Protein AF-A0A955LTI9-F1 (afdb_monomer)

pLDDT: mean 72.84, std 13.46, range [32.88, 88.75]

Radius of gyration: 15.95 Å; Cα contacts (8 Å, |Δi|>4): 181; chains: 1; bounding box: 51×28×43 Å

Nearest PDB structures (foldseek):
  3e0y-assembly1_B  TM=4.398E-01  e=1.945E-03  Geobacter sulfurreducens
  4g3k-assembly1_B  TM=3.858E-01  e=1.076E-03  Aquifex aeolicus VF5
  8fw5-assembly1_C  TM=4.542E-01  e=5.680E-02  Homo sapiens
  5oe0-assembly1_B  TM=3.824E-01  e=2.230E+00  Klebsiella pneumoniae
  8pec-assembly2_D  TM=3.632E-01  e=3.182E+00  Klebsiella pneumoniae

Solvent-accessible surface area (backbone atoms only — not comparable to full-atom values): 9221 Å² total; per-residue (Å²): 138,80,83,90,69,89,71,77,80,72,62,61,66,59,53,50,50,50,49,74,66,33,67,65,51,54,48,50,48,66,64,46,27,70,79,51,69,62,40,48,68,40,45,37,35,40,37,52,54,97,91,42,77,45,83,45,69,47,69,78,34,53,79,75,49,95,54,88,90,59,90,71,79,74,86,46,71,65,57,58,50,53,51,60,73,49,48,86,47,87,58,69,48,78,47,76,43,80,93,74,50,38,40,30,43,35,37,57,73,52,63,62,99,45,39,27,33,27,46,34,37,37,27,71,74,94,56,91,64,46,67,60,54,52,51,54,48,48,56,55,47,51,56,50,50,51,53,50,52,54,63,74,73,108

Secondary structure (DSSP, 8-state):
-----------HHHHHHHHHH-HHHHHHHHHHHHHTTS-EEEEEEEEEETTEEEEEE-HHHHTT---TT-TT----HHHHHHHHHHTT-SS-EEEEEGGGTEEEEEEEEEE-SSEEEEEEEEES---TTHHHHHHHHHHHHHHHHHHHHHHHT-

Sequence (154 aa):
MSTNSEKNEFDINQIWEALLCHPDFRKQRALFSPLIGNALWWLATVRVEKGRRKLILNPATHGLWQDSRLPTWPCKKSILKEIARFRHTAHPFDITCPEHGFHTHCIPIVSNKTDFHALAITHIDDRSGLKSILHLLYSNLKILLKCVLQEAES

Foldseek 3Di:
DDDPDPPDPFPVVLLVVLLVPDPVNVVLCVVLCVVQPNWQKWKWKWFQDPNDTDIDTDVVSVVVDPDPPPPDDPCDVQQRVVCVVCQPPQAWDWDDDPVQQKIKIWHWQDHDPTMTITIIIIDNDDDDPSVVSVVVSSVSVVVVSVVSVVVSVD

Structure (mmCIF, N/CA/C/O backbone):
data_AF-A0A955LTI9-F1
#
_entry.id   AF-A0A955LTI9-F1
#
loop_
_atom_site.group_PDB
_atom_site.id
_atom_site.type_symbol
_atom_site.label_atom_id
_atom_site.label_alt_id
_atom_site.label_comp_id
_atom_site.label_asym_id
_atom_site.label_entity_id
_atom_site.label_seq_id
_atom_site.pdbx_PDB_ins_code
_atom_site.Cartn_x
_atom_site.Cartn_y
_atom_site.Cartn_z
_atom_site.occupancy
_atom_site.B_iso_or_equiv
_atom_site.auth_seq_id
_atom_site.auth_comp_id
_atom_site.auth_asym_id
_atom_site.auth_atom_id
_atom_site.pdbx_PDB_model_num
ATOM 1 N N . MET A 1 1 ? -30.369 7.390 27.899 1.00 35.91 1 MET A N 1
ATOM 2 C CA . MET A 1 1 ? -29.862 7.936 26.623 1.00 35.91 1 MET A CA 1
ATOM 3 C C . MET A 1 1 ? -28.400 7.543 26.512 1.00 35.91 1 MET A C 1
ATOM 5 O O . MET A 1 1 ? -27.541 8.251 27.017 1.00 35.91 1 MET A O 1
ATOM 9 N N . SER A 1 2 ? -28.141 6.353 25.973 1.00 32.88 2 SER A N 1
ATOM 10 C CA . SER A 1 2 ? -26.787 5.818 25.824 1.00 32.88 2 SER A CA 1
ATOM 11 C C . SER A 1 2 ? -26.163 6.390 24.555 1.00 32.88 2 SER A C 1
ATOM 13 O O . SER A 1 2 ? -26.797 6.441 23.504 1.00 32.88 2 SER A O 1
ATOM 15 N N . THR A 1 3 ? -24.951 6.909 24.690 1.00 38.25 3 THR A N 1
ATOM 16 C CA . THR A 1 3 ? -24.206 7.635 23.665 1.00 38.25 3 THR A CA 1
ATOM 17 C C . THR A 1 3 ? -23.764 6.706 22.535 1.00 38.25 3 THR A C 1
ATOM 19 O O . THR A 1 3 ? -22.836 5.921 22.705 1.00 38.25 3 THR A O 1
ATOM 22 N N . ASN A 1 4 ? -24.395 6.845 21.367 1.00 39.31 4 ASN A N 1
ATOM 23 C CA . ASN A 1 4 ? -23.926 6.310 20.086 1.00 39.31 4 ASN A CA 1
ATOM 24 C C . ASN A 1 4 ? -22.603 6.983 19.668 1.00 39.31 4 ASN A C 1
ATOM 26 O O . ASN A 1 4 ? -22.606 7.932 18.880 1.00 39.31 4 ASN A O 1
ATOM 30 N N . SER A 1 5 ? -21.462 6.528 20.189 1.00 37.09 5 SER A N 1
ATOM 31 C CA . SER A 1 5 ? -20.149 6.942 19.665 1.00 37.09 5 SER A CA 1
ATOM 32 C C . SER A 1 5 ? -19.096 5.835 19.581 1.00 37.09 5 SER A C 1
ATOM 34 O O . SER A 1 5 ? -17.910 6.141 19.451 1.00 37.09 5 SER A O 1
ATOM 36 N N . GLU A 1 6 ? -19.509 4.568 19.516 1.00 39.81 6 GLU A N 1
ATOM 37 C CA . GLU A 1 6 ? -18.688 3.503 18.924 1.00 39.81 6 GLU A CA 1
ATOM 38 C C . GLU A 1 6 ? -18.710 3.664 17.395 1.00 39.81 6 GLU A C 1
ATOM 40 O O . GLU A 1 6 ? -19.372 2.946 16.655 1.00 39.81 6 GLU A O 1
ATOM 45 N N . LYS A 1 7 ? -18.058 4.723 16.904 1.00 42.03 7 LYS A N 1
ATOM 46 C CA . LYS A 1 7 ? -17.844 4.933 15.471 1.00 42.03 7 LYS A CA 1
ATOM 47 C C . LYS A 1 7 ? -16.849 3.885 14.979 1.00 42.03 7 LYS A C 1
ATOM 49 O O . LYS A 1 7 ? -15.658 4.076 15.206 1.00 42.03 7 LYS A O 1
ATOM 54 N N . ASN A 1 8 ? -17.367 2.845 14.320 1.00 46.09 8 ASN A N 1
ATOM 55 C CA . ASN A 1 8 ? -16.708 1.946 13.364 1.00 46.09 8 ASN A CA 1
ATOM 56 C C . ASN A 1 8 ? -15.177 2.026 13.384 1.00 46.09 8 ASN A C 1
ATOM 58 O O . ASN A 1 8 ? -14.558 2.736 12.586 1.00 46.09 8 ASN A O 1
ATOM 62 N N . GLU A 1 9 ? -14.561 1.299 14.310 1.00 53.44 9 GLU A N 1
ATOM 63 C CA . GLU A 1 9 ? -13.146 0.981 14.201 1.00 53.44 9 GLU A CA 1
ATOM 64 C C . GLU A 1 9 ? -13.038 -0.093 13.114 1.00 53.44 9 GLU A C 1
ATOM 66 O O . GLU A 1 9 ? -13.275 -1.270 13.362 1.00 53.44 9 GLU A O 1
ATOM 71 N N . PHE A 1 10 ? -12.819 0.336 11.869 1.00 62.88 10 PHE A N 1
ATOM 72 C CA . PHE A 1 10 ? -12.626 -0.577 10.746 1.00 62.88 10 PHE A CA 1
ATOM 73 C C . PHE A 1 10 ? -11.528 -1.589 11.080 1.00 62.88 10 PHE A C 1
ATOM 75 O O . PHE A 1 10 ? -10.422 -1.182 11.456 1.00 62.88 10 PHE A O 1
ATOM 82 N N . ASP A 1 11 ? -11.792 -2.884 10.881 1.00 77.75 11 ASP A N 1
ATOM 83 C CA . ASP A 1 11 ? -10.724 -3.876 10.925 1.00 77.75 11 ASP A CA 1
ATOM 84 C C . ASP A 1 11 ? -9.834 -3.683 9.695 1.00 77.75 11 ASP A C 1
ATOM 86 O O . ASP A 1 11 ? -10.128 -4.111 8.575 1.00 77.75 11 ASP A O 1
ATOM 90 N N . ILE A 1 12 ? -8.722 -2.985 9.906 1.00 78.19 12 ILE A N 1
ATOM 91 C CA . ILE A 1 12 ? -7.767 -2.699 8.845 1.00 78.19 12 ILE A CA 1
ATOM 92 C C . ILE A 1 12 ? -7.212 -3.979 8.215 1.00 78.19 12 ILE A C 1
ATOM 94 O O . ILE A 1 12 ? -6.880 -3.967 7.031 1.00 78.19 12 ILE A O 1
ATOM 98 N N . ASN A 1 13 ? -7.136 -5.086 8.962 1.00 78.88 13 ASN A N 1
ATOM 99 C CA . ASN A 1 13 ? -6.654 -6.346 8.410 1.00 78.88 13 ASN A CA 1
ATOM 100 C C . ASN A 1 13 ? -7.641 -6.893 7.379 1.00 78.88 13 ASN A C 1
ATOM 102 O O . ASN A 1 13 ? -7.209 -7.313 6.310 1.00 78.88 13 ASN A O 1
ATOM 106 N N . GLN A 1 14 ? -8.947 -6.782 7.634 1.00 82.75 14 GLN A N 1
ATOM 107 C CA . GLN A 1 14 ? -9.982 -7.155 6.671 1.00 82.75 14 GLN A CA 1
ATOM 108 C C . GLN A 1 14 ? -9.909 -6.290 5.404 1.00 82.75 14 GLN A C 1
ATOM 110 O O . GLN A 1 14 ? -9.943 -6.818 4.294 1.00 82.75 14 GLN A O 1
ATOM 115 N N . ILE A 1 15 ? -9.727 -4.971 5.546 1.00 83.12 15 ILE A N 1
ATOM 116 C CA . ILE A 1 15 ? -9.546 -4.062 4.397 1.00 83.12 15 ILE A CA 1
ATOM 117 C C . ILE A 1 15 ? -8.299 -4.444 3.594 1.00 83.12 15 ILE A C 1
ATOM 119 O O . ILE A 1 15 ? -8.315 -4.454 2.362 1.00 83.12 15 ILE A O 1
ATOM 123 N N . TRP A 1 16 ? -7.199 -4.744 4.284 1.00 81.94 16 TRP A N 1
ATOM 124 C CA . TRP A 1 16 ? -5.954 -5.164 3.656 1.00 81.94 16 TRP A CA 1
ATOM 125 C C . TRP A 1 16 ? -6.129 -6.470 2.890 1.00 81.94 16 TRP A C 1
ATOM 127 O O . TRP A 1 16 ? -5.750 -6.538 1.724 1.00 81.94 16 TRP A O 1
ATOM 137 N N . GLU A 1 17 ? -6.728 -7.484 3.504 1.00 82.19 17 GLU A N 1
ATOM 138 C CA . GLU A 1 17 ? -6.998 -8.766 2.856 1.00 82.19 17 GLU A CA 1
ATOM 139 C C . GLU A 1 17 ? -7.917 -8.608 1.644 1.00 82.19 17 GLU A C 1
ATOM 141 O O . GLU A 1 17 ? -7.587 -9.103 0.563 1.00 82.19 17 GLU A O 1
ATOM 146 N N . ALA A 1 18 ? -9.006 -7.850 1.778 1.00 85.31 18 ALA A N 1
ATOM 147 C CA . ALA A 1 18 ? -9.925 -7.564 0.683 1.00 85.31 18 ALA A CA 1
ATOM 148 C C . ALA A 1 18 ? -9.208 -6.873 -0.487 1.00 85.31 18 ALA A C 1
ATOM 150 O O . ALA A 1 18 ? -9.309 -7.321 -1.631 1.00 85.31 18 ALA A O 1
ATOM 151 N N . LEU A 1 19 ? -8.394 -5.848 -0.211 1.00 85.12 19 LEU A N 1
ATOM 152 C CA . LEU A 1 19 ? -7.612 -5.154 -1.233 1.00 85.12 19 LEU A CA 1
ATOM 153 C C . LEU A 1 19 ? -6.614 -6.088 -1.936 1.00 85.12 19 LEU A C 1
ATOM 155 O O . LEU A 1 19 ? -6.513 -6.071 -3.162 1.00 85.12 19 LEU A O 1
ATOM 159 N N . LEU A 1 20 ? -5.888 -6.920 -1.183 1.00 81.50 20 LEU A N 1
ATOM 160 C CA . LEU A 1 20 ? -4.901 -7.859 -1.734 1.00 81.50 20 LEU A CA 1
ATOM 161 C C . LEU A 1 20 ? -5.542 -8.980 -2.570 1.00 81.50 20 LEU A C 1
ATOM 163 O O . LEU A 1 20 ? -4.939 -9.488 -3.529 1.00 81.50 20 LEU A O 1
ATOM 167 N N . CYS A 1 21 ? -6.767 -9.366 -2.225 1.00 83.56 21 CYS A N 1
ATOM 168 C CA . CYS A 1 21 ? -7.546 -10.359 -2.952 1.00 83.56 21 CYS A CA 1
ATOM 169 C C . CYS A 1 21 ? -8.313 -9.776 -4.145 1.00 83.56 21 CYS A C 1
ATOM 171 O O . CYS A 1 21 ? -8.646 -10.534 -5.058 1.00 83.56 21 CYS A O 1
ATOM 173 N N . HIS A 1 22 ? -8.520 -8.457 -4.199 1.00 86.44 22 HIS A N 1
ATOM 174 C CA . HIS A 1 22 ? -9.315 -7.832 -5.248 1.00 86.44 22 HIS A CA 1
ATOM 175 C C . HIS A 1 22 ? -8.683 -8.019 -6.649 1.00 86.44 22 HIS A C 1
ATOM 177 O O . HIS A 1 22 ? -7.528 -7.629 -6.875 1.00 86.44 22 HIS A O 1
ATOM 183 N N . PRO A 1 23 ? -9.419 -8.560 -7.643 1.00 86.38 23 PRO A N 1
ATOM 184 C CA . PRO A 1 23 ? -8.890 -8.828 -8.983 1.00 86.38 23 PRO A CA 1
ATOM 185 C C . PRO A 1 23 ? -8.301 -7.591 -9.664 1.00 86.38 23 PRO A C 1
ATOM 187 O O . PRO A 1 23 ? -7.224 -7.656 -10.257 1.00 86.38 23 PRO A O 1
ATOM 190 N N . ASP A 1 24 ? -8.973 -6.446 -9.550 1.00 88.75 24 ASP A N 1
ATOM 191 C CA . ASP A 1 24 ? -8.499 -5.213 -10.182 1.00 88.75 24 ASP A CA 1
ATOM 192 C C . ASP A 1 24 ? -7.262 -4.624 -9.501 1.00 88.75 24 ASP A C 1
ATOM 194 O O . ASP A 1 24 ? -6.440 -4.028 -10.193 1.00 88.75 24 ASP A O 1
ATOM 198 N N . PHE A 1 25 ? -7.045 -4.871 -8.202 1.00 87.19 25 PHE A N 1
ATOM 199 C CA . PHE A 1 25 ? -5.776 -4.524 -7.557 1.00 87.19 25 PHE A CA 1
ATOM 200 C C . PHE A 1 25 ? -4.621 -5.285 -8.215 1.00 87.19 25 PHE A C 1
ATOM 202 O O . PHE A 1 25 ? -3.599 -4.708 -8.589 1.00 87.19 25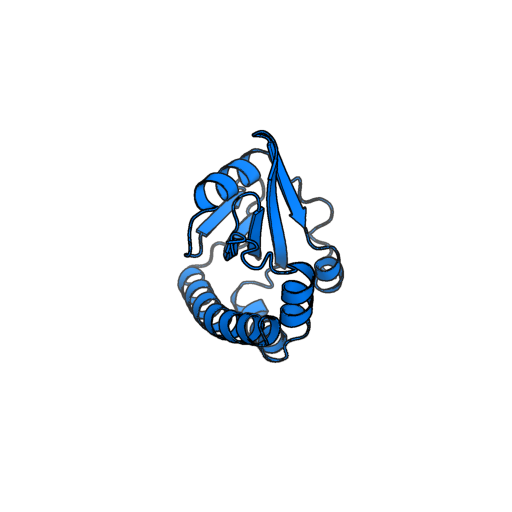 PHE A O 1
ATOM 209 N N . ARG A 1 26 ? -4.813 -6.594 -8.431 1.00 84.69 26 AR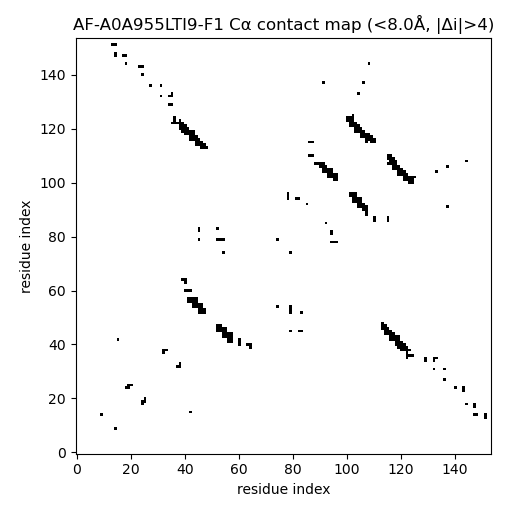G A N 1
ATOM 210 C CA . ARG A 1 26 ? -3.817 -7.463 -9.074 1.00 84.69 26 ARG A CA 1
ATOM 211 C C . ARG A 1 26 ? -3.549 -7.045 -10.520 1.00 84.69 26 ARG A C 1
ATOM 213 O O . ARG A 1 26 ? -2.385 -6.995 -10.918 1.00 84.69 26 ARG A O 1
ATOM 220 N N . LYS A 1 27 ? -4.595 -6.700 -11.284 1.00 86.62 27 LYS A N 1
ATOM 221 C CA . LYS A 1 27 ? -4.461 -6.175 -12.656 1.00 86.62 27 LYS A CA 1
ATOM 222 C C . LYS A 1 27 ? -3.721 -4.841 -12.680 1.00 86.62 27 LYS A C 1
ATOM 224 O O . LYS A 1 27 ? -2.782 -4.697 -13.455 1.00 86.62 27 LYS A O 1
ATOM 229 N N . GLN A 1 28 ? -4.097 -3.888 -11.822 1.00 87.56 28 GLN A N 1
ATOM 230 C CA . GLN A 1 28 ? -3.409 -2.598 -11.723 1.00 87.56 28 GLN A CA 1
ATOM 231 C C . GLN A 1 28 ? -1.930 -2.802 -11.395 1.00 87.56 28 GLN A C 1
ATOM 233 O O . GLN A 1 28 ? -1.075 -2.248 -12.077 1.00 87.56 28 GLN A O 1
ATOM 238 N N . ARG A 1 29 ? -1.598 -3.672 -10.437 1.00 84.19 29 ARG A N 1
ATOM 239 C CA . ARG A 1 29 ? -0.200 -3.994 -10.136 1.00 84.19 29 ARG A CA 1
ATOM 240 C C . ARG A 1 29 ? 0.543 -4.524 -11.365 1.00 84.19 29 ARG A C 1
ATOM 242 O O . ARG A 1 29 ? 1.622 -4.030 -11.667 1.00 84.19 29 ARG A O 1
ATOM 249 N N . ALA A 1 30 ? -0.027 -5.490 -12.085 1.00 83.69 30 ALA A N 1
ATOM 250 C CA . ALA A 1 30 ? 0.600 -6.057 -13.281 1.00 83.69 30 ALA A CA 1
ATOM 251 C C . ALA A 1 30 ? 0.816 -5.012 -14.392 1.00 83.69 30 ALA A C 1
ATOM 253 O O . ALA A 1 30 ? 1.869 -4.999 -15.023 1.00 83.69 30 ALA A O 1
ATOM 254 N N . LEU A 1 31 ? -0.154 -4.114 -14.595 1.00 87.31 31 LEU A N 1
ATOM 255 C CA . LEU A 1 31 ? -0.093 -3.060 -15.610 1.00 87.31 31 LEU A CA 1
ATOM 256 C C . LEU A 1 31 ? 0.905 -1.953 -15.250 1.00 87.31 31 LEU A C 1
ATOM 258 O O . LEU A 1 31 ? 1.675 -1.513 -16.100 1.00 87.31 31 LEU A O 1
ATOM 262 N N . PHE A 1 32 ? 0.899 -1.499 -13.995 1.00 86.12 32 PHE A N 1
ATOM 263 C CA . PHE A 1 32 ? 1.708 -0.362 -13.563 1.00 86.12 32 PHE A CA 1
ATOM 264 C C . PHE A 1 32 ? 3.134 -0.753 -13.182 1.00 86.12 32 PHE A C 1
ATOM 266 O O . PHE A 1 32 ? 4.026 0.058 -13.404 1.00 86.12 32 PHE A O 1
ATOM 273 N N . SER A 1 33 ? 3.378 -1.968 -12.671 1.00 81.62 33 SER A N 1
ATOM 274 C CA . SER A 1 33 ? 4.711 -2.432 -12.245 1.00 81.62 33 SER A CA 1
ATOM 275 C C . SER A 1 33 ? 5.829 -2.132 -13.255 1.00 81.62 33 SER A C 1
ATOM 277 O O . SER A 1 33 ? 6.794 -1.475 -12.860 1.00 81.62 33 SER A O 1
ATOM 279 N N . PRO A 1 34 ? 5.736 -2.508 -14.548 1.00 81.50 34 PRO A N 1
ATOM 280 C CA . PRO A 1 34 ? 6.800 -2.203 -15.507 1.00 81.50 34 PRO A CA 1
ATOM 281 C C . PRO A 1 34 ? 6.945 -0.697 -15.782 1.00 81.50 34 PRO A C 1
ATOM 283 O O . PRO A 1 34 ? 8.063 -0.212 -15.959 1.00 81.50 34 PRO A O 1
ATOM 286 N N . LEU A 1 35 ? 5.840 0.057 -15.766 1.00 83.25 35 LEU A N 1
ATOM 287 C CA . LEU A 1 35 ? 5.829 1.504 -16.020 1.00 83.25 35 LEU A CA 1
ATOM 288 C C . LEU A 1 35 ? 6.550 2.299 -14.923 1.00 83.25 35 LEU A C 1
ATOM 290 O O . LEU A 1 35 ? 7.110 3.358 -15.193 1.00 83.25 35 LEU A O 1
ATOM 294 N N . ILE A 1 36 ? 6.561 1.769 -13.700 1.00 80.44 36 ILE A N 1
ATOM 295 C CA . ILE A 1 36 ? 7.202 2.373 -12.523 1.00 80.44 36 ILE A CA 1
ATOM 296 C C . ILE A 1 36 ? 8.525 1.681 -12.144 1.00 80.44 36 ILE A C 1
ATOM 298 O O . ILE A 1 36 ? 9.006 1.825 -11.023 1.00 80.44 36 ILE A O 1
ATOM 302 N N . GLY A 1 37 ? 9.120 0.921 -13.072 1.00 77.75 37 GLY A N 1
ATOM 303 C CA . GLY A 1 37 ? 10.448 0.323 -12.893 1.00 77.75 37 GLY A CA 1
ATOM 304 C C . GLY A 1 37 ? 10.481 -0.903 -11.976 1.00 77.75 37 GLY A C 1
ATOM 305 O O . GLY A 1 37 ? 11.466 -1.113 -11.272 1.00 77.75 37 GLY A O 1
ATOM 306 N N . ASN A 1 38 ? 9.417 -1.709 -11.982 1.00 75.38 38 ASN A N 1
ATOM 307 C CA . ASN A 1 38 ? 9.207 -2.834 -11.067 1.00 75.38 38 ASN A CA 1
ATOM 308 C C . ASN A 1 38 ? 9.315 -2.393 -9.605 1.00 75.38 38 ASN A C 1
ATOM 310 O O . ASN A 1 38 ? 10.134 -2.904 -8.836 1.00 75.38 38 ASN A O 1
ATOM 314 N N . ALA A 1 39 ? 8.504 -1.389 -9.265 1.00 76.81 39 ALA A N 1
ATOM 315 C CA . ALA A 1 39 ? 8.404 -0.877 -7.910 1.00 76.81 39 ALA A CA 1
ATOM 316 C C . ALA A 1 39 ? 7.869 -1.936 -6.942 1.00 76.81 39 ALA A C 1
ATOM 318 O O . ALA A 1 39 ? 7.149 -2.863 -7.314 1.00 76.81 39 ALA A O 1
ATOM 319 N N . LEU A 1 40 ? 8.179 -1.733 -5.672 1.00 77.75 40 LEU A N 1
ATOM 320 C CA . LEU A 1 40 ? 7.791 -2.571 -4.552 1.00 77.75 40 LEU A CA 1
ATOM 321 C C . LEU A 1 40 ? 6.512 -2.016 -3.929 1.00 77.75 40 LEU A C 1
ATOM 323 O O . LEU A 1 40 ? 6.449 -0.836 -3.593 1.00 77.75 40 LEU A O 1
ATOM 327 N N . TRP A 1 41 ? 5.497 -2.862 -3.768 1.00 81.50 41 TRP A N 1
ATOM 328 C CA . TRP A 1 41 ? 4.168 -2.463 -3.294 1.00 81.50 41 TRP A CA 1
ATOM 329 C C . TRP A 1 41 ? 3.927 -3.016 -1.901 1.00 81.50 41 TRP A C 1
ATOM 331 O O . TRP A 1 41 ? 3.937 -4.231 -1.712 1.00 81.50 41 TRP A O 1
ATOM 341 N N . TRP A 1 42 ? 3.681 -2.147 -0.928 1.00 79.62 42 TRP A N 1
ATOM 342 C CA . TRP A 1 42 ? 3.642 -2.533 0.476 1.00 79.62 42 TRP A CA 1
ATOM 343 C C . TRP A 1 42 ? 2.547 -1.807 1.240 1.00 79.62 42 TRP A C 1
ATOM 345 O O . TRP A 1 42 ? 2.303 -0.623 1.034 1.00 79.62 42 TRP A O 1
ATOM 355 N N . LEU A 1 43 ? 1.862 -2.536 2.120 1.00 81.81 43 LEU A N 1
ATOM 356 C CA . LEU A 1 43 ? 0.842 -1.974 2.998 1.00 81.81 43 LEU A CA 1
ATOM 357 C C . LEU A 1 43 ? 1.516 -1.596 4.311 1.00 81.81 43 LEU A C 1
ATOM 359 O O . LEU A 1 43 ? 2.152 -2.424 4.971 1.00 81.81 43 LEU A O 1
ATOM 363 N N . ALA A 1 44 ? 1.393 -0.324 4.654 1.00 80.25 44 ALA A N 1
ATOM 364 C CA . ALA A 1 44 ? 2.076 0.301 5.766 1.00 80.25 44 ALA A CA 1
ATOM 365 C C . ALA A 1 44 ? 1.060 0.897 6.738 1.00 80.25 44 ALA A C 1
ATOM 367 O O . ALA A 1 44 ? 0.160 1.634 6.340 1.00 80.25 44 ALA A O 1
ATOM 368 N N . THR A 1 45 ? 1.261 0.633 8.025 1.00 81.56 45 THR A N 1
ATOM 369 C CA . THR A 1 45 ? 0.607 1.340 9.125 1.00 81.56 45 THR A CA 1
ATOM 370 C C . THR A 1 45 ? 1.646 2.154 9.867 1.00 81.56 45 THR A C 1
ATOM 372 O O . THR A 1 45 ? 2.624 1.610 10.377 1.00 81.56 45 THR A O 1
ATOM 375 N N . VAL A 1 46 ? 1.428 3.455 9.992 1.00 78.38 46 VAL A N 1
ATOM 376 C CA . VAL A 1 46 ? 2.153 4.284 10.948 1.00 78.38 46 VAL A CA 1
ATOM 377 C C . VAL A 1 46 ? 1.272 4.528 12.153 1.00 78.38 46 VAL A C 1
ATOM 379 O O . VAL A 1 46 ? 0.283 5.250 12.080 1.00 78.38 46 VAL A O 1
ATOM 382 N N . ARG A 1 47 ? 1.681 3.937 13.272 1.00 80.31 47 ARG A N 1
ATOM 383 C CA . ARG A 1 47 ? 1.017 4.069 14.562 1.00 80.31 47 ARG A CA 1
ATOM 384 C C . ARG A 1 47 ? 1.684 5.137 15.413 1.00 80.31 47 ARG A C 1
ATOM 386 O O . ARG A 1 47 ? 2.915 5.188 15.511 1.00 80.31 47 ARG A O 1
ATOM 393 N N . VAL A 1 48 ? 0.869 5.971 16.052 1.00 76.56 48 VAL A N 1
ATOM 394 C CA . VAL A 1 48 ? 1.283 7.001 17.003 1.00 76.56 48 VAL A CA 1
ATOM 395 C C . VAL A 1 48 ? 0.764 6.654 18.395 1.00 76.56 48 VAL A C 1
ATOM 397 O O . VAL A 1 48 ? -0.408 6.831 18.704 1.00 76.56 48 VAL A O 1
ATOM 400 N N . GLU A 1 49 ? 1.672 6.218 19.263 1.00 77.06 49 GLU A N 1
ATOM 401 C CA . GLU A 1 49 ? 1.387 5.830 20.645 1.00 77.06 49 GLU A CA 1
ATOM 402 C C . GLU A 1 49 ? 2.239 6.664 21.602 1.00 77.06 49 GLU A C 1
ATOM 404 O O . GLU A 1 49 ? 3.469 6.654 21.520 1.00 77.06 49 GLU A O 1
ATOM 409 N N . LYS A 1 50 ? 1.605 7.390 22.535 1.00 76.56 50 LYS A N 1
ATOM 410 C CA . LYS A 1 50 ? 2.298 8.167 23.589 1.00 76.56 50 LYS A CA 1
ATOM 411 C C . LYS A 1 50 ? 3.416 9.078 23.036 1.00 76.56 50 LYS A C 1
ATOM 413 O O . LYS A 1 50 ? 4.507 9.163 23.592 1.00 76.56 50 LYS A O 1
ATOM 418 N N . GLY A 1 51 ? 3.170 9.707 21.882 1.00 69.75 51 GLY A N 1
ATOM 419 C CA . GLY A 1 51 ? 4.133 10.574 21.184 1.00 69.75 51 GLY A CA 1
ATOM 420 C C . GLY A 1 51 ? 5.251 9.843 20.422 1.00 69.75 51 GLY A C 1
ATOM 421 O O . GLY A 1 51 ? 6.009 10.481 19.687 1.00 69.75 51 GLY A O 1
ATOM 422 N N . ARG A 1 52 ? 5.347 8.513 20.542 1.00 71.62 52 ARG A N 1
ATOM 423 C CA . ARG A 1 52 ? 6.243 7.659 19.754 1.00 71.62 52 ARG A CA 1
ATOM 424 C C . ARG A 1 52 ? 5.546 7.198 18.479 1.00 71.62 52 ARG A C 1
ATOM 426 O O . ARG A 1 52 ? 4.325 7.121 18.413 1.00 71.62 52 ARG A O 1
ATOM 433 N N . ARG A 1 53 ? 6.346 6.928 17.449 1.00 73.00 53 ARG A N 1
ATOM 434 C CA . ARG A 1 53 ? 5.878 6.560 16.109 1.00 73.00 53 ARG A CA 1
ATOM 435 C C . ARG A 1 53 ? 6.508 5.242 15.703 1.00 73.00 53 ARG A C 1
ATOM 437 O O . ARG A 1 53 ? 7.717 5.085 15.880 1.00 73.00 53 ARG A O 1
ATOM 444 N N . LYS A 1 54 ? 5.711 4.337 15.147 1.00 74.19 54 LYS A N 1
ATOM 445 C CA . LYS A 1 54 ? 6.169 3.032 14.668 1.00 74.19 54 LYS A CA 1
ATOM 446 C C . LYS A 1 54 ? 5.585 2.760 13.287 1.00 74.19 54 LYS A C 1
ATOM 448 O O . LYS A 1 54 ? 4.376 2.868 13.116 1.00 74.19 54 LYS A O 1
ATOM 453 N N . LEU A 1 55 ? 6.443 2.410 12.329 1.00 74.31 55 LEU A N 1
ATOM 454 C CA . LEU A 1 55 ? 6.010 1.803 11.073 1.00 74.31 55 LEU A CA 1
ATOM 455 C C . LEU A 1 55 ? 5.813 0.311 11.315 1.00 74.31 55 LEU A C 1
ATOM 457 O O . LEU A 1 55 ? 6.686 -0.364 11.862 1.00 74.31 55 LEU A O 1
ATOM 461 N N . ILE A 1 56 ? 4.653 -0.172 10.916 1.00 76.25 56 ILE A N 1
ATOM 462 C CA . ILE A 1 56 ? 4.253 -1.565 10.938 1.00 76.25 56 ILE A CA 1
ATOM 463 C C . ILE A 1 56 ? 3.970 -1.920 9.484 1.00 76.25 56 ILE A C 1
ATOM 465 O O . ILE A 1 56 ? 3.127 -1.300 8.841 1.00 76.25 56 ILE A O 1
ATOM 469 N N . LEU A 1 57 ? 4.716 -2.882 8.960 1.00 73.81 57 LEU A N 1
ATOM 470 C CA . LEU A 1 57 ? 4.518 -3.399 7.612 1.00 73.81 57 LEU A CA 1
ATOM 471 C C . LEU A 1 57 ? 3.619 -4.623 7.697 1.00 73.81 57 LEU A C 1
ATOM 473 O O . LEU A 1 57 ? 3.812 -5.451 8.589 1.00 73.81 57 LEU A O 1
ATOM 477 N N . ASN A 1 58 ? 2.651 -4.743 6.790 1.00 70.81 58 ASN A N 1
ATOM 478 C CA . ASN A 1 58 ? 1.812 -5.932 6.746 1.00 70.81 58 ASN A CA 1
ATOM 479 C C . ASN A 1 58 ? 2.644 -7.141 6.268 1.00 70.81 58 ASN A C 1
ATOM 481 O O . ASN A 1 58 ? 3.080 -7.144 5.114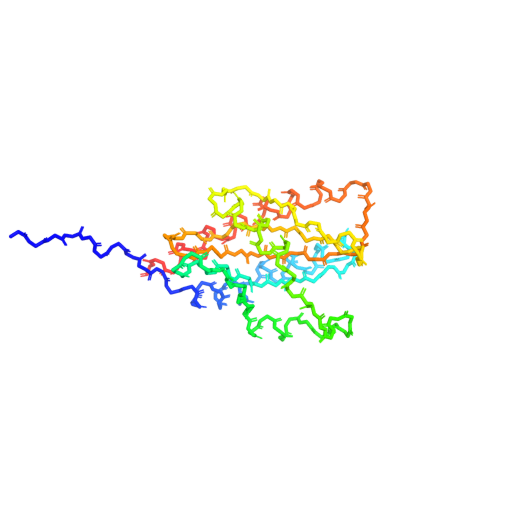 1.00 70.81 58 ASN A O 1
ATOM 485 N N . PRO A 1 59 ? 2.836 -8.198 7.074 1.00 65.69 59 PRO A N 1
ATOM 486 C CA . PRO A 1 59 ? 3.579 -9.380 6.642 1.00 65.69 59 PRO A CA 1
ATOM 487 C C . PRO A 1 59 ? 2.918 -10.115 5.466 1.00 65.69 59 PRO A C 1
ATOM 489 O O . PRO A 1 59 ? 3.632 -10.716 4.672 1.00 65.69 59 PRO A O 1
ATOM 492 N N . ALA A 1 60 ? 1.597 -10.015 5.267 1.00 65.44 60 ALA A N 1
ATOM 493 C CA . ALA A 1 60 ? 0.924 -10.571 4.086 1.00 65.44 60 ALA A CA 1
ATOM 494 C C . ALA A 1 60 ? 1.424 -9.934 2.781 1.00 65.44 60 ALA A C 1
ATOM 496 O O . ALA A 1 60 ? 1.403 -10.559 1.720 1.00 65.44 60 ALA A O 1
ATOM 497 N N . THR A 1 61 ? 1.951 -8.708 2.860 1.00 64.19 61 THR A N 1
ATOM 498 C CA . THR A 1 61 ? 2.591 -8.082 1.706 1.00 64.19 61 THR A CA 1
ATOM 499 C C . THR A 1 61 ? 3.963 -8.669 1.405 1.00 64.19 61 THR A C 1
ATOM 501 O O . THR A 1 61 ? 4.338 -8.674 0.247 1.00 64.19 61 THR A O 1
ATOM 504 N N . HIS A 1 62 ? 4.641 -9.327 2.352 1.00 56.69 62 HIS A N 1
ATOM 505 C CA . HIS A 1 62 ? 5.898 -10.042 2.090 1.00 56.69 62 HIS A CA 1
ATOM 506 C C . HIS A 1 62 ? 5.747 -11.119 0.996 1.00 56.69 62 HIS A C 1
ATOM 508 O O . HIS A 1 62 ? 6.630 -11.287 0.160 1.00 56.69 62 HIS A O 1
ATOM 514 N N . GLY A 1 63 ? 4.595 -11.801 0.933 1.00 51.09 63 GLY A N 1
ATOM 515 C CA . GLY A 1 63 ? 4.277 -12.758 -0.139 1.00 51.09 63 GLY A CA 1
ATOM 516 C C . GLY A 1 63 ? 4.083 -12.115 -1.521 1.00 51.09 63 GLY A C 1
ATOM 517 O O . GLY A 1 63 ? 4.173 -12.793 -2.541 1.00 51.09 63 GLY A O 1
ATOM 518 N N . LEU A 1 64 ? 3.864 -10.798 -1.576 1.00 54.53 64 LEU A N 1
ATOM 519 C CA . LEU A 1 64 ? 3.835 -10.013 -2.812 1.00 54.53 64 LEU A CA 1
ATOM 520 C C . LEU A 1 64 ? 5.250 -9.627 -3.282 1.00 54.53 64 LEU A C 1
ATOM 522 O O . LEU A 1 64 ? 5.368 -9.086 -4.380 1.00 54.53 64 LEU A O 1
ATOM 526 N N . TRP A 1 65 ? 6.285 -9.859 -2.459 1.00 58.03 65 TRP A N 1
ATOM 527 C CA . TRP A 1 65 ? 7.645 -9.321 -2.582 1.00 58.03 65 TRP A CA 1
ATOM 528 C C . TRP A 1 65 ? 8.723 -10.405 -2.723 1.00 58.03 65 TRP A C 1
ATOM 530 O O . TRP A 1 65 ? 9.737 -10.338 -2.032 1.00 58.03 65 TRP A O 1
ATOM 540 N N . GLN A 1 66 ? 8.599 -11.404 -3.595 1.00 49.16 66 GLN A N 1
ATOM 541 C CA . GLN A 1 66 ? 9.793 -12.206 -3.926 1.00 49.16 66 GLN A CA 1
ATOM 542 C C . GLN A 1 66 ? 10.812 -11.369 -4.742 1.00 49.16 66 GLN A C 1
ATOM 544 O O . GLN A 1 66 ? 11.136 -11.696 -5.876 1.00 49.16 66 GLN A O 1
ATOM 549 N N . ASP A 1 67 ? 11.292 -10.256 -4.179 1.00 48.72 67 ASP A N 1
ATOM 550 C CA . ASP A 1 67 ? 12.289 -9.345 -4.720 1.00 48.72 67 ASP A CA 1
ATOM 551 C C . ASP A 1 67 ? 13.444 -9.239 -3.717 1.00 48.72 67 ASP A C 1
ATOM 553 O O . ASP A 1 67 ? 13.329 -8.675 -2.626 1.00 48.72 67 ASP A O 1
ATOM 557 N N . SER A 1 68 ? 14.579 -9.821 -4.095 1.00 46.91 68 SER A N 1
ATOM 558 C CA . SER A 1 68 ? 15.778 -9.967 -3.270 1.00 46.91 68 SER A CA 1
ATOM 559 C C . SER A 1 68 ? 16.507 -8.652 -2.963 1.00 46.91 68 SER A C 1
ATOM 561 O O . SER A 1 68 ? 17.496 -8.668 -2.232 1.00 4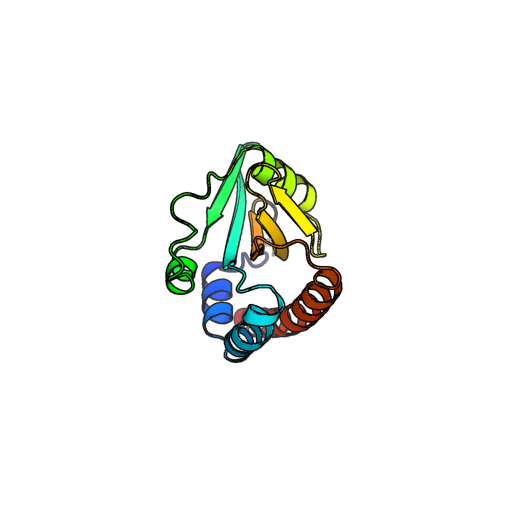6.91 68 SER A O 1
ATOM 563 N N . ARG A 1 69 ? 16.047 -7.509 -3.492 1.00 50.78 69 ARG A N 1
ATOM 564 C CA . ARG A 1 69 ? 16.654 -6.180 -3.271 1.00 50.78 69 ARG A CA 1
ATOM 565 C C . ARG A 1 69 ? 16.250 -5.528 -1.941 1.00 50.78 69 ARG A C 1
ATOM 567 O O . ARG A 1 69 ? 16.788 -4.483 -1.587 1.00 50.78 69 ARG A O 1
ATOM 574 N N . LEU A 1 70 ? 15.343 -6.149 -1.186 1.00 49.88 70 LEU A N 1
ATOM 575 C CA . LEU A 1 70 ? 14.759 -5.632 0.055 1.00 49.88 70 LEU A CA 1
ATOM 576 C C . LEU A 1 70 ? 15.295 -6.187 1.404 1.00 49.88 70 LEU A C 1
ATOM 578 O O . LEU A 1 70 ? 14.543 -6.102 2.377 1.00 49.88 70 LEU A O 1
ATOM 582 N N . PRO A 1 71 ? 16.521 -6.741 1.574 1.00 41.66 71 PRO A N 1
ATOM 583 C CA . PRO A 1 71 ? 16.811 -7.547 2.768 1.00 41.66 71 PRO A CA 1
ATOM 584 C C . PRO A 1 71 ? 16.652 -6.811 4.104 1.00 41.66 71 PRO A C 1
ATOM 586 O O . PRO A 1 71 ? 16.387 -7.442 5.121 1.00 41.66 71 PRO A O 1
ATOM 589 N N . THR A 1 72 ? 16.795 -5.489 4.138 1.00 50.78 72 THR A N 1
ATOM 590 C CA . THR A 1 72 ? 16.754 -4.727 5.385 1.00 50.78 72 THR A CA 1
ATOM 591 C C . THR A 1 72 ? 16.406 -3.279 5.089 1.00 50.78 72 THR A C 1
ATOM 593 O O . THR A 1 72 ? 17.289 -2.433 5.075 1.00 50.78 72 THR A O 1
ATOM 596 N N . TRP A 1 73 ? 15.132 -2.941 4.859 1.00 50.34 73 TRP A N 1
ATOM 597 C CA . TRP A 1 73 ? 14.752 -1.526 4.903 1.00 50.34 73 TRP A CA 1
ATOM 598 C C . TRP A 1 73 ? 14.944 -1.035 6.343 1.00 50.34 73 TRP A C 1
ATOM 600 O O . TRP A 1 73 ? 14.136 -1.378 7.213 1.00 50.34 73 TRP A O 1
ATOM 610 N N . PRO A 1 74 ? 15.977 -0.233 6.663 1.00 49.97 74 PRO A N 1
ATOM 611 C CA . PRO A 1 74 ? 16.050 0.344 7.985 1.00 49.97 74 PRO A CA 1
ATOM 612 C C . PRO A 1 74 ? 14.992 1.438 7.979 1.00 49.97 74 PRO A C 1
ATOM 614 O O . PRO A 1 74 ? 15.135 2.440 7.278 1.00 49.97 74 PRO A O 1
ATOM 617 N N . CYS A 1 75 ? 13.875 1.239 8.677 1.00 56.62 75 CYS A N 1
ATOM 618 C CA . CYS A 1 75 ? 12.880 2.292 8.828 1.00 56.62 75 CYS A CA 1
ATOM 619 C C . CYS A 1 75 ? 13.511 3.435 9.642 1.00 56.62 75 CYS A C 1
ATOM 621 O O . CYS A 1 75 ? 13.430 3.484 10.872 1.00 56.62 75 CYS A O 1
ATOM 623 N N . LYS A 1 76 ? 14.255 4.313 8.956 1.00 60.72 76 LYS A N 1
ATOM 624 C CA . LYS A 1 76 ? 15.014 5.400 9.566 1.00 60.72 76 LYS A CA 1
ATOM 625 C C . LYS A 1 76 ? 14.029 6.358 10.227 1.00 60.72 76 LYS A C 1
ATOM 627 O O . LYS A 1 76 ? 12.939 6.624 9.720 1.00 60.72 76 LYS A O 1
ATOM 632 N N . LYS A 1 77 ? 14.431 6.940 11.359 1.00 63.59 77 LYS A N 1
ATOM 633 C CA . LYS A 1 77 ? 13.614 7.925 12.092 1.00 63.59 77 LYS A CA 1
ATOM 634 C C . LYS A 1 77 ? 13.179 9.110 11.212 1.00 63.59 77 LYS A C 1
ATOM 636 O O . LYS A 1 77 ? 12.155 9.717 11.508 1.00 63.59 77 LYS A O 1
ATOM 641 N N . SER A 1 78 ? 13.939 9.450 10.168 1.00 62.28 78 SER A N 1
ATOM 642 C CA . SER A 1 78 ? 13.598 10.481 9.176 1.00 62.28 78 SER A CA 1
ATOM 643 C C . SER A 1 78 ? 12.339 10.131 8.376 1.00 62.28 78 SER A C 1
ATOM 645 O O . SER A 1 78 ? 11.415 10.936 8.349 1.00 62.28 78 SER A O 1
ATOM 647 N N . ILE A 1 79 ? 12.247 8.906 7.852 1.00 66.25 79 ILE A N 1
ATOM 648 C CA . ILE A 1 79 ? 11.074 8.386 7.127 1.00 66.25 79 ILE A CA 1
ATOM 649 C C . ILE A 1 79 ? 9.826 8.423 8.018 1.00 66.25 79 ILE A C 1
ATOM 651 O O . ILE A 1 79 ? 8.776 8.923 7.627 1.00 66.25 79 ILE A O 1
ATOM 655 N N . LEU A 1 80 ? 9.954 7.978 9.272 1.00 68.00 80 LEU A N 1
ATOM 656 C CA . LEU A 1 80 ? 8.851 8.018 10.241 1.00 68.00 80 LEU A CA 1
ATOM 657 C C . LEU A 1 80 ? 8.383 9.443 10.564 1.00 68.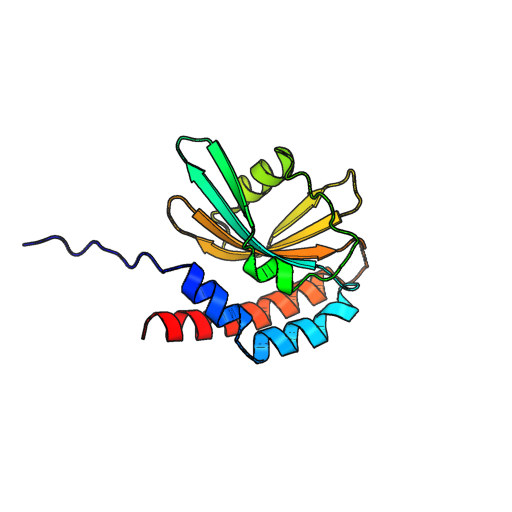00 80 LEU A C 1
ATOM 659 O O . LEU A 1 80 ? 7.199 9.663 10.829 1.00 68.00 80 LEU A O 1
ATOM 663 N N . LYS A 1 81 ? 9.304 10.415 10.584 1.00 68.12 81 LYS A N 1
ATOM 664 C CA . LYS A 1 81 ? 8.963 11.832 10.771 1.00 68.12 81 LYS A CA 1
ATOM 665 C C . LYS A 1 81 ? 8.221 12.382 9.558 1.00 68.12 81 LYS A C 1
ATOM 667 O O . LYS A 1 81 ? 7.281 13.147 9.746 1.00 68.12 81 LYS A O 1
ATOM 672 N N . GLU A 1 82 ? 8.631 11.999 8.356 1.00 70.75 82 GLU A N 1
ATOM 673 C CA . GLU A 1 82 ? 8.006 12.436 7.111 1.00 70.75 82 GLU A CA 1
ATOM 674 C C . GLU A 1 82 ? 6.583 11.889 6.978 1.00 70.75 82 GLU A C 1
ATOM 676 O O . GLU A 1 82 ? 5.648 12.677 6.861 1.00 70.75 82 GLU A O 1
ATOM 681 N N . ILE A 1 83 ? 6.377 10.584 7.196 1.00 68.38 83 ILE A N 1
ATOM 682 C CA . ILE A 1 83 ? 5.024 10.000 7.231 1.00 68.38 83 ILE A CA 1
ATOM 683 C C . ILE A 1 83 ? 4.149 10.698 8.275 1.00 68.38 83 ILE A C 1
ATOM 685 O O . ILE A 1 83 ? 2.987 11.005 8.028 1.00 68.38 83 ILE A O 1
ATOM 689 N N . ALA A 1 84 ? 4.702 11.010 9.449 1.00 67.81 84 ALA A N 1
ATOM 690 C CA . ALA A 1 84 ? 3.937 11.680 10.491 1.00 67.81 84 ALA A CA 1
ATOM 691 C C . ALA A 1 84 ? 3.535 13.119 10.154 1.00 67.81 84 ALA A C 1
ATOM 693 O O . ALA A 1 84 ? 2.511 13.572 10.664 1.00 67.81 84 ALA A O 1
ATOM 694 N N . ARG A 1 85 ? 4.304 13.836 9.325 1.00 70.81 85 ARG A N 1
ATOM 695 C CA . ARG A 1 85 ? 3.894 15.154 8.814 1.00 70.81 85 ARG A CA 1
ATOM 696 C C . ARG A 1 85 ? 2.678 15.028 7.905 1.00 70.81 85 ARG A C 1
ATOM 698 O O . ARG A 1 85 ? 1.795 15.875 7.956 1.00 70.81 85 ARG A O 1
ATOM 705 N N . PHE A 1 86 ? 2.614 13.946 7.135 1.00 70.50 86 PHE A N 1
ATOM 706 C CA . PHE A 1 86 ? 1.582 13.740 6.127 1.00 70.50 86 PHE A CA 1
ATOM 707 C C . PHE A 1 86 ? 0.440 12.807 6.561 1.00 70.50 86 PHE A C 1
ATOM 709 O O . PHE A 1 86 ? -0.478 12.554 5.786 1.00 70.50 86 PHE A O 1
ATOM 716 N N . ARG A 1 87 ? 0.422 12.355 7.821 1.00 68.19 87 ARG A N 1
ATOM 717 C CA . ARG A 1 87 ? -0.568 11.393 8.350 1.00 68.19 87 ARG A CA 1
ATOM 718 C C . ARG A 1 87 ? -2.032 11.848 8.279 1.00 68.19 87 ARG A C 1
ATOM 720 O 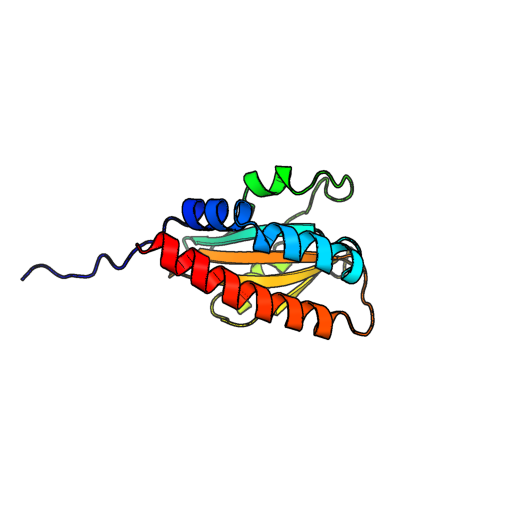O . ARG A 1 87 ? -2.929 11.029 8.409 1.00 68.19 87 ARG A O 1
ATOM 727 N N . HIS A 1 88 ? -2.271 13.153 8.161 1.00 70.44 88 HIS A N 1
ATOM 728 C CA . HIS A 1 88 ? -3.612 13.735 8.029 1.00 70.44 88 HIS A CA 1
ATOM 729 C C . HIS A 1 88 ? -3.922 14.159 6.589 1.00 70.44 88 HIS A C 1
ATOM 731 O O . HIS A 1 88 ? -4.941 14.796 6.336 1.00 70.44 88 HIS A O 1
ATOM 737 N N . THR A 1 89 ? -3.034 13.853 5.642 1.00 71.31 89 THR A N 1
ATOM 738 C CA . THR A 1 89 ? -3.274 14.148 4.233 1.00 71.31 89 THR A CA 1
ATOM 739 C C . THR A 1 89 ? -4.168 13.082 3.619 1.00 71.31 89 THR A C 1
ATOM 741 O O . THR A 1 89 ? -3.999 11.889 3.854 1.00 71.31 89 THR A O 1
ATOM 744 N N . ALA A 1 90 ? -5.116 13.534 2.802 1.00 68.62 90 ALA A N 1
ATOM 745 C CA . ALA A 1 90 ? -5.947 12.668 1.968 1.00 68.62 90 ALA A CA 1
ATOM 746 C C . ALA A 1 90 ? -5.350 12.447 0.562 1.00 68.62 90 ALA A C 1
ATOM 748 O O . ALA A 1 90 ? -5.932 11.743 -0.265 1.00 68.62 90 ALA A O 1
ATOM 749 N N . HIS A 1 91 ? -4.210 13.081 0.278 1.00 77.44 91 HIS A N 1
ATOM 750 C CA . HIS A 1 91 ? -3.554 13.072 -1.025 1.00 77.44 91 HIS A CA 1
ATOM 751 C C . HIS A 1 91 ? -2.239 12.301 -0.947 1.00 77.44 91 HIS A C 1
ATOM 753 O O . HIS A 1 91 ? -1.613 12.295 0.114 1.00 77.44 91 HIS A O 1
ATOM 759 N N . PRO A 1 92 ? -1.797 11.681 -2.051 1.00 81.19 92 PRO A N 1
ATOM 760 C CA . PRO A 1 92 ? -0.514 11.014 -2.075 1.00 81.19 92 PRO A CA 1
ATOM 761 C C . PRO A 1 92 ? 0.638 11.972 -1.800 1.00 81.19 92 PRO A C 1
ATOM 763 O O . PRO A 1 92 ? 0.595 13.142 -2.191 1.00 81.19 92 PRO A O 1
ATOM 766 N N . PHE A 1 93 ? 1.675 11.459 -1.156 1.00 78.00 93 PHE A N 1
ATOM 767 C CA . PHE A 1 93 ? 2.883 12.209 -0.848 1.00 78.00 93 PHE A CA 1
ATOM 768 C C . PHE A 1 93 ? 4.110 11.324 -1.008 1.00 78.00 93 PHE A C 1
ATOM 770 O O . PHE A 1 93 ? 4.047 10.105 -0.836 1.00 78.00 93 PHE A O 1
ATOM 777 N N . ASP A 1 94 ? 5.231 11.959 -1.316 1.00 77.62 94 ASP A N 1
ATOM 778 C CA . ASP A 1 94 ? 6.505 11.275 -1.458 1.00 77.62 94 ASP A CA 1
ATOM 779 C C . ASP A 1 94 ? 7.253 11.267 -0.126 1.00 77.62 94 ASP A C 1
ATOM 781 O O . ASP A 1 94 ? 7.226 12.230 0.641 1.00 77.62 94 ASP A O 1
ATOM 785 N N . ILE A 1 95 ? 7.926 10.155 0.131 1.00 74.75 95 ILE A N 1
ATOM 786 C CA . ILE A 1 95 ? 8.923 9.997 1.178 1.00 74.75 95 ILE A CA 1
ATOM 787 C C . ILE A 1 95 ? 10.220 9.671 0.461 1.00 74.75 95 ILE A C 1
ATOM 789 O O . ILE A 1 95 ? 10.368 8.606 -0.154 1.00 74.75 95 ILE A O 1
ATOM 793 N N . THR A 1 96 ? 11.172 10.584 0.542 1.00 67.69 96 THR A N 1
ATOM 794 C CA . THR A 1 96 ? 12.476 10.409 -0.084 1.00 67.69 96 THR A CA 1
ATOM 795 C C . THR A 1 96 ? 13.468 9.896 0.947 1.00 67.69 96 THR A C 1
ATOM 797 O O . THR A 1 96 ? 13.610 10.448 2.038 1.00 67.69 96 THR A O 1
ATOM 800 N N . CYS A 1 97 ? 14.203 8.835 0.605 1.00 63.25 97 CYS A N 1
ATOM 801 C CA . CYS A 1 97 ? 15.378 8.417 1.364 1.00 63.25 97 CYS A CA 1
ATOM 802 C C . CYS A 1 97 ? 16.625 8.626 0.491 1.00 63.25 97 CYS A C 1
ATOM 804 O O . CYS A 1 97 ? 17.036 7.703 -0.216 1.00 63.25 97 CYS A O 1
ATOM 806 N N . PRO A 1 98 ? 17.239 9.827 0.531 1.00 57.03 98 PRO A N 1
ATOM 807 C CA . PRO A 1 98 ? 18.300 10.205 -0.405 1.00 57.03 98 PRO A CA 1
ATOM 808 C C . PRO A 1 98 ? 19.513 9.271 -0.356 1.00 57.03 98 PRO A C 1
ATOM 810 O O . PRO A 1 98 ? 20.150 9.024 -1.370 1.00 57.03 98 PRO A O 1
ATOM 813 N N . GLU A 1 99 ? 19.807 8.709 0.819 1.00 57.69 99 GLU A N 1
ATOM 814 C CA . GLU A 1 99 ? 21.003 7.892 1.069 1.00 57.69 99 GLU A CA 1
ATOM 815 C C . GLU A 1 99 ? 21.033 6.556 0.308 1.00 57.69 99 GLU A C 1
ATOM 817 O O . GLU A 1 99 ? 22.073 5.904 0.273 1.00 57.69 99 GLU A O 1
ATOM 822 N N . HIS A 1 100 ? 19.919 6.133 -0.291 1.00 61.06 100 HIS A N 1
ATOM 823 C CA . HIS A 1 100 ? 19.831 4.852 -0.997 1.00 61.06 100 HIS A CA 1
ATOM 824 C C . HIS A 1 100 ? 19.200 4.959 -2.392 1.00 61.06 100 HIS A C 1
ATOM 826 O O . HIS A 1 100 ? 18.958 3.933 -3.019 1.00 61.06 100 HIS A O 1
ATOM 832 N N . GLY A 1 101 ? 18.904 6.175 -2.871 1.00 66.62 101 GLY A N 1
ATOM 833 C CA . GLY A 1 101 ? 18.223 6.378 -4.157 1.00 66.62 101 GLY A CA 1
ATOM 834 C C . GLY A 1 101 ? 16.806 5.793 -4.212 1.00 66.62 101 GLY A C 1
ATOM 835 O O . GLY A 1 101 ? 16.259 5.607 -5.291 1.00 66.62 101 GLY A O 1
ATOM 836 N N . PHE A 1 102 ? 16.205 5.473 -3.060 1.00 71.94 102 PHE A N 1
ATOM 837 C CA . PHE A 1 102 ? 14.832 4.986 -2.998 1.00 71.94 102 PHE A CA 1
ATOM 838 C C . PHE A 1 102 ? 13.857 6.148 -2.843 1.00 71.94 102 PHE A C 1
ATOM 840 O O . PHE A 1 102 ? 13.983 6.992 -1.946 1.00 71.94 102 PHE A O 1
ATOM 847 N N . HIS A 1 103 ? 12.822 6.106 -3.667 1.00 77.69 103 HIS A N 1
ATOM 848 C CA . HIS A 1 103 ? 11.686 7.007 -3.626 1.00 77.69 103 HIS A CA 1
ATOM 849 C C . HIS A 1 103 ? 10.454 6.186 -3.272 1.00 77.69 103 HIS A C 1
ATOM 851 O O . HIS A 1 103 ? 10.182 5.169 -3.909 1.00 77.69 103 HIS A O 1
ATOM 857 N N . THR A 1 104 ? 9.747 6.583 -2.215 1.00 79.62 104 THR A N 1
ATOM 858 C CA . THR A 1 104 ? 8.514 5.914 -1.794 1.00 79.62 104 THR A CA 1
ATOM 859 C C . THR A 1 104 ? 7.340 6.851 -1.988 1.00 79.62 104 THR A C 1
ATOM 861 O O . THR A 1 104 ? 7.242 7.866 -1.306 1.00 79.62 104 THR A O 1
ATOM 864 N N . HIS A 1 105 ? 6.427 6.488 -2.877 1.00 83.31 105 HIS A N 1
ATOM 865 C CA . HIS A 1 105 ? 5.156 7.172 -3.031 1.00 83.31 105 HIS A CA 1
ATOM 866 C C . HIS A 1 105 ? 4.128 6.547 -2.088 1.00 83.31 105 HIS A C 1
ATOM 868 O O . HIS A 1 105 ? 3.833 5.353 -2.187 1.00 83.31 105 HIS A O 1
ATOM 874 N N . CYS A 1 106 ? 3.588 7.329 -1.159 1.00 83.25 106 CYS A N 1
ATOM 875 C CA . CYS A 1 106 ? 2.572 6.877 -0.218 1.00 83.25 106 CYS A CA 1
ATOM 876 C C . CYS A 1 106 ? 1.189 7.349 -0.639 1.00 83.25 106 CYS A C 1
ATOM 878 O O . CYS A 1 106 ? 0.947 8.540 -0.804 1.00 83.25 106 CYS A O 1
ATOM 880 N N . ILE A 1 107 ? 0.266 6.398 -0.737 1.00 85.12 107 ILE A N 1
ATOM 881 C CA . ILE A 1 107 ? -1.143 6.602 -1.044 1.00 85.12 107 ILE A CA 1
ATOM 882 C C . ILE A 1 107 ? -1.947 6.335 0.237 1.00 85.12 107 ILE A C 1
ATOM 884 O O . ILE A 1 107 ? -2.047 5.177 0.657 1.00 85.12 107 ILE A O 1
ATOM 888 N N . PRO A 1 108 ? -2.508 7.379 0.879 1.00 83.62 108 PRO A N 1
ATOM 889 C CA . PRO A 1 108 ? -3.390 7.226 2.035 1.00 83.62 108 PRO A CA 1
ATOM 890 C C . PRO A 1 108 ? -4.599 6.335 1.722 1.00 83.62 108 PRO A C 1
ATOM 892 O O . PRO A 1 108 ? -5.256 6.533 0.701 1.00 83.62 108 PRO A O 1
ATOM 895 N N . ILE A 1 109 ? -4.905 5.387 2.611 1.00 81.69 109 ILE A N 1
ATOM 896 C CA . ILE A 1 109 ? -6.089 4.516 2.521 1.00 81.69 109 ILE A CA 1
ATOM 897 C C . ILE A 1 109 ? -7.105 4.917 3.591 1.00 81.69 109 ILE A C 1
ATOM 899 O O . ILE A 1 109 ? -8.180 5.418 3.279 1.00 81.69 109 ILE A O 1
ATOM 903 N N . VAL A 1 110 ? -6.741 4.730 4.860 1.00 79.88 110 VAL A N 1
ATOM 904 C CA . VAL A 1 110 ? -7.573 5.043 6.027 1.00 79.88 110 VAL A CA 1
ATOM 905 C C . VAL A 1 110 ? -6.679 5.685 7.078 1.00 79.88 110 VAL A C 1
ATOM 907 O O . VAL A 1 110 ? -5.550 5.254 7.300 1.00 79.88 110 VAL A O 1
ATOM 910 N N . SER A 1 111 ? -7.178 6.718 7.747 1.00 76.44 111 SER A N 1
ATOM 911 C CA . SER A 1 111 ? -6.505 7.329 8.892 1.00 76.44 111 SER A CA 1
ATOM 912 C C . SER A 1 111 ? -7.488 7.469 10.041 1.00 76.44 111 SER A C 1
ATOM 914 O O . SER A 1 111 ? -8.583 7.999 9.844 1.00 76.44 111 SER A O 1
ATOM 916 N N . ASN A 1 112 ? -7.088 7.055 11.237 1.00 75.81 112 ASN A N 1
ATOM 917 C CA . ASN A 1 112 ? -7.836 7.285 12.465 1.00 75.81 112 ASN A CA 1
ATOM 918 C C . ASN A 1 112 ? -7.010 8.158 13.436 1.00 75.81 112 ASN A C 1
ATOM 920 O O . ASN A 1 112 ? -6.028 8.798 13.050 1.00 75.81 112 ASN A O 1
ATOM 924 N N . LYS A 1 113 ? -7.444 8.265 14.699 1.00 72.88 113 LYS A N 1
ATOM 925 C CA . LYS A 1 113 ? -6.791 9.138 15.692 1.00 72.88 113 LYS A CA 1
ATOM 926 C C . LYS A 1 113 ? -5.337 8.745 15.976 1.00 72.88 113 LYS A C 1
ATOM 928 O O . LYS A 1 113 ? -4.526 9.623 16.279 1.00 72.88 113 LYS A O 1
ATOM 933 N N . THR A 1 114 ? -5.017 7.457 15.913 1.00 76.62 114 THR A N 1
ATOM 934 C CA . THR A 1 114 ? -3.717 6.907 16.319 1.00 76.62 114 THR A CA 1
ATOM 935 C C . THR A 1 114 ? -2.937 6.326 15.151 1.00 76.62 114 THR A C 1
ATOM 937 O O . THR A 1 114 ? -1.710 6.401 15.161 1.00 76.62 114 THR A O 1
ATOM 940 N N . ASP A 1 115 ? -3.623 5.831 14.128 1.00 80.56 115 ASP A N 1
ATOM 941 C CA . ASP A 1 115 ? -3.047 5.062 13.037 1.00 80.56 115 ASP A CA 1
ATOM 942 C C . ASP A 1 115 ? -3.298 5.728 11.681 1.00 80.56 115 ASP A C 1
ATOM 944 O O . ASP A 1 115 ? -4.364 6.275 11.393 1.00 80.56 115 ASP A O 1
ATOM 948 N N . PHE A 1 116 ? -2.277 5.668 10.834 1.00 83.81 116 PHE A N 1
ATOM 949 C CA . PHE A 1 116 ? -2.323 6.053 9.432 1.00 83.81 116 PHE A CA 1
ATOM 950 C C . PHE A 1 116 ? -1.980 4.837 8.580 1.00 83.81 116 PHE A C 1
ATOM 952 O O . PHE A 1 116 ? -0.888 4.286 8.716 1.00 83.81 116 PHE A O 1
ATOM 959 N N . HIS A 1 117 ? -2.891 4.437 7.702 1.00 85.19 117 HIS A N 1
ATOM 960 C CA . HIS A 1 117 ? -2.742 3.283 6.827 1.00 85.19 117 HIS A CA 1
ATOM 961 C C . HIS A 1 117 ? -2.579 3.740 5.381 1.00 85.19 117 HIS A C 1
ATOM 963 O O . HIS A 1 117 ? -3.365 4.549 4.881 1.00 85.19 117 HIS A O 1
ATOM 969 N N . ALA A 1 118 ? -1.573 3.206 4.699 1.00 86.38 118 ALA A N 1
ATOM 970 C CA . ALA A 1 118 ? -1.240 3.581 3.335 1.00 86.38 118 ALA A CA 1
ATOM 971 C C . ALA A 1 118 ? -0.793 2.384 2.500 1.00 86.38 118 ALA A C 1
ATOM 973 O O . ALA A 1 118 ? -0.183 1.440 3.006 1.00 86.38 118 ALA A O 1
ATOM 974 N N . LEU A 1 119 ? -1.040 2.484 1.196 1.00 86.06 119 LEU A N 1
ATOM 975 C CA . LEU A 1 119 ? -0.284 1.744 0.199 1.00 86.06 119 LEU A CA 1
ATOM 976 C C . LEU A 1 119 ? 0.965 2.557 -0.126 1.00 86.06 119 LEU A C 1
ATOM 978 O O . LEU A 1 119 ? 0.878 3.695 -0.577 1.00 86.06 119 LEU A O 1
ATOM 982 N N . ALA A 1 120 ? 2.125 1.978 0.106 1.00 83.31 120 ALA A N 1
ATOM 983 C CA . ALA A 1 120 ? 3.399 2.543 -0.273 1.00 83.31 120 ALA A CA 1
ATOM 984 C C . ALA A 1 120 ? 3.905 1.860 -1.552 1.00 83.31 120 ALA A C 1
ATOM 986 O O . ALA A 1 120 ? 3.659 0.673 -1.786 1.00 83.31 120 ALA A O 1
ATOM 987 N N . ILE A 1 121 ? 4.584 2.631 -2.396 1.00 83.31 121 ILE A N 1
ATOM 988 C CA . ILE A 1 121 ? 5.149 2.191 -3.670 1.00 83.31 121 ILE A CA 1
ATOM 989 C C . ILE A 1 121 ? 6.590 2.680 -3.722 1.00 83.31 121 ILE A C 1
ATOM 991 O O . ILE A 1 121 ? 6.821 3.879 -3.849 1.00 83.31 121 ILE A O 1
ATOM 995 N N . THR A 1 122 ? 7.554 1.769 -3.621 1.00 79.44 122 THR A N 1
ATOM 996 C CA . THR A 1 122 ? 8.977 2.120 -3.649 1.00 79.44 122 THR A CA 1
ATOM 997 C C . THR A 1 122 ? 9.615 1.800 -4.986 1.00 79.44 122 THR A C 1
ATOM 999 O O . THR A 1 122 ? 9.577 0.655 -5.424 1.00 79.44 122 THR A O 1
ATOM 1002 N N . HIS A 1 123 ? 10.324 2.761 -5.565 1.00 77.31 123 HIS A N 1
ATOM 1003 C CA . HIS A 1 123 ? 11.156 2.574 -6.752 1.00 77.31 123 HIS A CA 1
ATOM 1004 C C . HIS A 1 123 ? 12.557 3.181 -6.562 1.00 77.31 123 HIS A C 1
ATOM 1006 O O . HIS A 1 123 ? 12.802 3.930 -5.617 1.00 77.31 123 HIS A O 1
ATOM 1012 N N . ILE A 1 124 ? 13.481 2.807 -7.451 1.00 70.44 124 ILE A N 1
ATOM 1013 C CA . ILE A 1 124 ? 14.902 3.219 -7.435 1.00 70.44 124 ILE A CA 1
ATOM 1014 C C . ILE A 1 124 ? 15.170 4.382 -8.412 1.00 70.44 124 ILE A C 1
ATOM 1016 O O . ILE A 1 124 ? 16.225 4.999 -8.377 1.00 70.44 124 ILE A O 1
ATOM 1020 N N . ASP A 1 125 ? 14.228 4.675 -9.311 1.00 67.75 125 ASP A N 1
ATOM 1021 C CA . ASP A 1 125 ? 14.487 5.505 -10.492 1.00 67.75 125 ASP A CA 1
ATOM 1022 C C . ASP A 1 125 ? 13.683 6.813 -10.467 1.00 67.75 125 ASP A C 1
ATOM 1024 O O . ASP A 1 125 ? 12.476 6.782 -10.210 1.00 67.75 125 ASP A O 1
ATOM 1028 N N . ASP A 1 126 ? 14.333 7.941 -10.762 1.00 63.44 126 ASP A N 1
ATOM 1029 C CA . ASP A 1 126 ? 13.711 9.264 -10.902 1.00 63.44 126 ASP A CA 1
ATOM 1030 C C . ASP A 1 126 ? 13.512 9.574 -12.393 1.00 63.44 126 ASP A C 1
ATOM 1032 O O . ASP A 1 126 ? 14.253 10.329 -13.026 1.00 63.44 126 ASP A O 1
ATOM 1036 N N . ARG A 1 127 ? 12.534 8.892 -13.003 1.00 66.31 127 ARG A N 1
ATOM 1037 C CA . ARG A 1 127 ? 12.205 9.078 -14.423 1.00 66.31 127 ARG A CA 1
ATOM 1038 C C . ARG A 1 127 ? 11.291 10.278 -14.615 1.00 66.31 127 ARG A C 1
ATOM 1040 O O . ARG A 1 127 ? 10.240 10.389 -13.976 1.00 66.31 127 ARG A O 1
ATOM 1047 N N . SER A 1 128 ? 11.603 11.105 -15.609 1.00 60.06 128 SER A N 1
ATOM 1048 C CA . SER A 1 128 ? 10.666 12.107 -16.114 1.00 60.06 128 SER A CA 1
ATOM 1049 C C . SER A 1 128 ? 9.358 11.428 -16.563 1.00 60.06 128 SER A C 1
ATOM 1051 O O . SER A 1 128 ? 9.359 10.449 -17.303 1.00 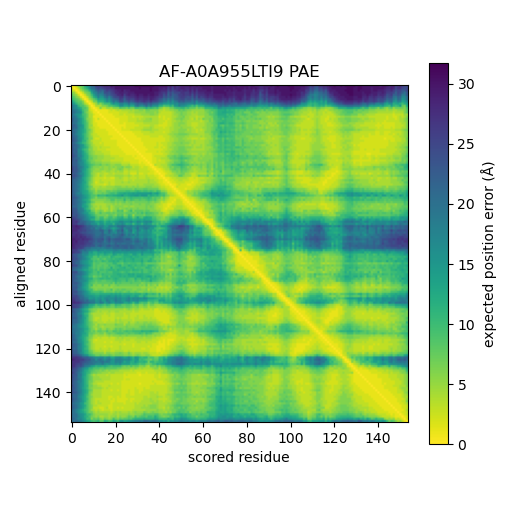60.06 128 SER A O 1
ATOM 1053 N N . GLY A 1 129 ? 8.218 11.909 -16.052 1.00 70.38 129 GLY A N 1
ATOM 1054 C CA . GLY A 1 129 ? 6.885 11.347 -16.332 1.00 70.38 129 GLY A CA 1
ATOM 1055 C C . GLY A 1 129 ? 6.349 10.350 -15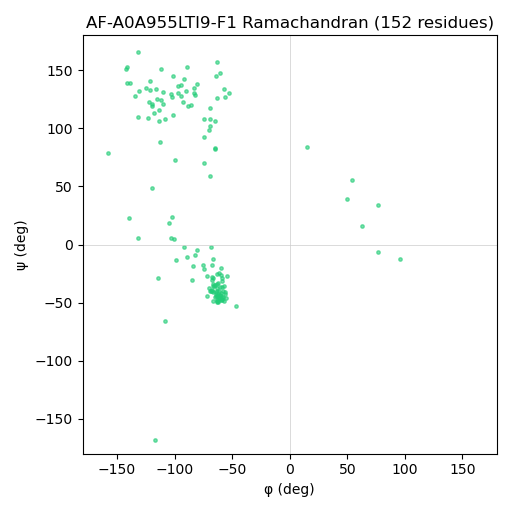.296 1.00 70.38 129 GLY A C 1
ATOM 1056 O O . GLY A 1 129 ? 5.143 10.092 -15.281 1.00 70.38 129 GLY A O 1
ATOM 1057 N N . LEU A 1 130 ? 7.180 9.867 -14.364 1.00 80.25 130 LEU A N 1
ATOM 1058 C CA . LEU A 1 130 ? 6.744 8.934 -13.317 1.00 80.25 130 LEU A CA 1
ATOM 1059 C C . LEU A 1 130 ? 5.627 9.511 -12.438 1.00 80.25 130 LEU A C 1
ATOM 1061 O O . LEU A 1 130 ? 4.675 8.816 -12.094 1.00 80.25 130 LEU A O 1
ATOM 1065 N N . LYS A 1 131 ? 5.683 10.814 -12.155 1.00 79.56 131 LYS A N 1
ATOM 1066 C CA . LYS A 1 131 ? 4.657 11.524 -11.383 1.00 79.56 131 LYS A CA 1
ATOM 1067 C C . LYS A 1 131 ? 3.259 11.416 -12.003 1.00 79.56 131 LYS A C 1
ATOM 1069 O O . LYS A 1 131 ? 2.285 11.224 -11.280 1.00 79.56 131 LYS A O 1
ATOM 1074 N N . SER A 1 132 ? 3.149 11.497 -13.330 1.00 84.44 132 SER A N 1
ATOM 1075 C CA . SER A 1 132 ? 1.864 11.356 -14.029 1.00 84.44 132 SER A CA 1
ATOM 1076 C C . SER A 1 132 ? 1.347 9.918 -13.970 1.00 84.44 132 SER A C 1
ATOM 1078 O O . SER A 1 132 ? 0.153 9.702 -13.776 1.00 84.44 132 SER A O 1
ATOM 1080 N N . ILE A 1 133 ? 2.248 8.935 -14.070 1.00 87.00 133 ILE A N 1
ATOM 1081 C CA . ILE A 1 133 ? 1.915 7.509 -13.944 1.00 87.00 133 ILE A CA 1
ATOM 1082 C C . ILE A 1 133 ? 1.417 7.203 -12.524 1.00 87.00 133 ILE A C 1
ATOM 1084 O O . ILE A 1 133 ? 0.377 6.566 -12.364 1.00 87.00 133 ILE A O 1
ATOM 1088 N N . LEU A 1 134 ? 2.104 7.713 -11.497 1.00 85.25 134 LEU A N 1
ATOM 1089 C CA . LEU A 1 134 ? 1.695 7.584 -10.095 1.00 85.25 134 LEU A CA 1
ATOM 1090 C C . LEU A 1 134 ? 0.352 8.274 -9.822 1.00 85.25 134 LEU A C 1
ATOM 1092 O O . LEU A 1 134 ? -0.477 7.730 -9.097 1.00 85.25 134 LEU A O 1
ATOM 1096 N N . HIS A 1 135 ? 0.085 9.426 -10.443 1.00 84.88 135 HIS A N 1
ATOM 1097 C CA . HIS A 1 135 ? -1.201 10.114 -10.305 1.00 84.88 135 HIS A CA 1
ATOM 1098 C C . HIS A 1 135 ? -2.365 9.334 -10.938 1.00 84.88 135 HIS A C 1
ATOM 1100 O O . HIS A 1 135 ? -3.451 9.240 -10.356 1.00 84.88 135 HIS A O 1
ATOM 1106 N N . LEU A 1 136 ? -2.139 8.735 -12.112 1.00 88.31 136 LEU A N 1
ATOM 1107 C CA . LEU A 1 136 ? -3.115 7.853 -12.754 1.00 88.31 136 LEU A CA 1
ATOM 1108 C C . LEU A 1 136 ? -3.372 6.606 -11.898 1.00 88.31 136 LEU A C 1
ATOM 1110 O O . LEU A 1 136 ? -4.523 6.231 -11.674 1.00 88.31 136 LEU A O 1
ATOM 1114 N N . LEU A 1 137 ? -2.305 6.001 -11.373 1.00 88.56 137 LEU A N 1
ATOM 1115 C CA . LEU A 1 137 ? -2.403 4.871 -10.460 1.00 88.56 137 LEU A CA 1
ATOM 1116 C C . LEU A 1 137 ? -3.201 5.233 -9.201 1.00 88.56 137 LEU A C 1
ATOM 1118 O O . LEU A 1 137 ? -4.125 4.509 -8.841 1.00 88.56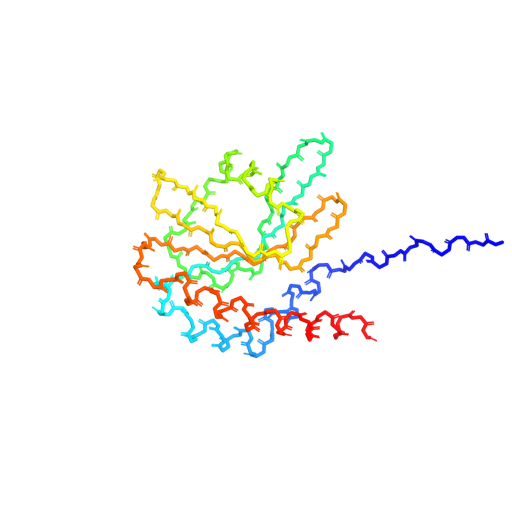 137 LEU A O 1
ATOM 1122 N N . TYR A 1 138 ? -2.904 6.368 -8.566 1.00 87.12 138 TYR A N 1
ATOM 1123 C CA . TYR A 1 138 ? -3.660 6.860 -7.415 1.00 87.12 138 TYR A CA 1
ATOM 1124 C C . TYR A 1 138 ? -5.153 7.000 -7.725 1.00 87.12 138 TYR A C 1
ATOM 1126 O O . TYR A 1 138 ? -5.989 6.552 -6.943 1.00 87.12 138 TYR A O 1
ATOM 1134 N N . SER A 1 139 ? -5.491 7.589 -8.872 1.00 87.12 139 SER A N 1
ATOM 1135 C CA . SER A 1 139 ? -6.885 7.790 -9.277 1.00 87.12 139 SER A CA 1
ATOM 1136 C C . SER A 1 139 ? -7.630 6.456 -9.407 1.00 87.12 139 SER A C 1
ATOM 1138 O O . SER A 1 139 ? -8.734 6.311 -8.883 1.00 87.12 139 SER A O 1
ATOM 1140 N N . ASN A 1 140 ? -6.990 5.455 -10.018 1.00 88.00 140 ASN A N 1
ATOM 1141 C CA . ASN A 1 140 ? -7.545 4.108 -10.162 1.00 88.00 140 ASN A CA 1
ATOM 1142 C C . ASN A 1 140 ? -7.656 3.366 -8.821 1.00 88.00 140 ASN A C 1
ATOM 1144 O O . ASN A 1 140 ? -8.659 2.698 -8.558 1.00 88.00 140 ASN A O 1
ATOM 1148 N N . LEU A 1 141 ? -6.655 3.505 -7.952 1.00 86.75 141 LEU A N 1
ATOM 1149 C CA . LEU A 1 141 ? -6.672 2.911 -6.617 1.00 86.75 141 LEU A CA 1
ATOM 1150 C C . LEU A 1 141 ? -7.740 3.542 -5.729 1.00 86.75 141 LEU A C 1
ATOM 1152 O O . LEU A 1 141 ? -8.362 2.835 -4.951 1.00 86.75 141 LEU A O 1
ATOM 1156 N N . LYS A 1 142 ? -8.003 4.845 -5.850 1.00 85.44 142 LYS A N 1
ATOM 1157 C CA . LYS A 1 142 ? -9.036 5.524 -5.059 1.00 85.44 142 LYS A CA 1
ATOM 1158 C C . LYS A 1 142 ? -10.437 4.991 -5.361 1.00 85.44 142 LYS A C 1
ATOM 1160 O O . LYS A 1 142 ? -11.236 4.834 -4.441 1.00 85.44 142 LYS A O 1
ATOM 1165 N N . ILE A 1 143 ? -10.726 4.707 -6.632 1.00 86.44 143 ILE A N 1
ATOM 1166 C CA . ILE A 1 143 ? -11.995 4.092 -7.049 1.00 86.44 143 ILE A CA 1
ATOM 1167 C C . ILE A 1 143 ? -12.115 2.700 -6.428 1.00 86.44 143 ILE A C 1
ATOM 1169 O O . ILE A 1 143 ? -13.106 2.401 -5.771 1.00 86.44 143 ILE A O 1
ATOM 1173 N N . LEU A 1 144 ? -11.063 1.895 -6.568 1.00 88.19 144 LEU A N 1
ATOM 1174 C CA . LEU A 1 144 ? -11.000 0.549 -6.016 1.00 88.19 144 LEU A CA 1
ATOM 1175 C C . LEU A 1 144 ? -11.155 0.528 -4.487 1.00 88.19 144 LEU A C 1
ATOM 1177 O O . LEU A 1 144 ? -11.948 -0.240 -3.955 1.00 88.19 144 LEU A O 1
ATOM 1181 N N . LEU A 1 145 ? -10.424 1.387 -3.776 1.00 84.88 145 LEU A N 1
ATOM 1182 C CA . LEU A 1 145 ? -10.493 1.495 -2.320 1.00 84.88 145 LEU A CA 1
ATOM 1183 C C . LEU A 1 145 ? -11.894 1.878 -1.856 1.00 84.88 145 LEU A C 1
ATOM 1185 O O . LEU A 1 145 ? -12.350 1.363 -0.845 1.00 84.88 145 LEU A O 1
ATOM 1189 N N . LYS A 1 146 ? -12.599 2.738 -2.599 1.00 85.06 146 LYS A N 1
ATOM 1190 C CA . LYS A 1 146 ? -13.991 3.066 -2.289 1.00 85.06 146 LYS A CA 1
ATOM 1191 C C . LYS A 1 146 ? -14.890 1.829 -2.377 1.00 85.06 146 LYS A C 1
ATOM 1193 O O . LYS A 1 146 ? -15.700 1.642 -1.480 1.00 85.06 146 LYS A O 1
ATOM 1198 N N . CYS A 1 147 ? -14.727 0.991 -3.403 1.00 86.25 147 CYS A N 1
ATOM 1199 C CA . CYS A 1 147 ? -15.472 -0.266 -3.528 1.00 86.25 147 CYS A CA 1
ATOM 1200 C C . CYS A 1 147 ? -15.154 -1.226 -2.373 1.00 86.25 147 CYS A C 1
ATOM 1202 O O . CYS A 1 147 ? -16.066 -1.679 -1.694 1.00 86.25 147 CYS A O 1
ATOM 1204 N N . VAL A 1 148 ? -13.866 -1.445 -2.085 1.00 85.81 148 VAL A N 1
ATOM 1205 C CA . VAL A 1 148 ? -13.416 -2.328 -0.994 1.00 85.81 148 VAL A CA 1
ATOM 1206 C C . VAL A 1 148 ? -13.934 -1.858 0.369 1.00 85.81 148 VAL A C 1
ATOM 1208 O O . VAL A 1 148 ? -14.365 -2.670 1.180 1.00 85.81 148 VAL A O 1
ATOM 1211 N N . LEU A 1 149 ? -13.908 -0.550 0.634 1.00 81.62 149 LEU A N 1
ATOM 1212 C CA . LEU A 1 149 ? -14.416 0.008 1.888 1.00 81.62 149 LEU A CA 1
ATOM 1213 C C . LEU A 1 149 ? -15.939 -0.134 2.000 1.00 81.62 149 LEU A C 1
ATOM 1215 O O . LEU A 1 149 ? -16.422 -0.464 3.073 1.00 81.62 149 LEU A O 1
ATOM 1219 N N . GLN A 1 150 ? -16.687 0.057 0.908 1.00 82.12 150 GLN A N 1
ATOM 1220 C CA . GLN A 1 150 ? -18.141 -0.152 0.895 1.00 82.12 150 GLN A CA 1
ATOM 1221 C C . GLN A 1 150 ? -18.519 -1.618 1.144 1.00 82.12 150 GLN A C 1
ATOM 1223 O O . GLN A 1 150 ? -19.459 -1.888 1.887 1.00 82.12 150 GLN A O 1
ATOM 1228 N N . GLU A 1 151 ? -17.779 -2.560 0.558 1.00 79.00 151 GLU A N 1
ATOM 1229 C CA . GLU A 1 151 ? -17.966 -3.997 0.795 1.00 79.00 151 GLU A CA 1
ATOM 1230 C C . GLU A 1 151 ? -17.645 -4.390 2.241 1.00 79.00 151 GLU A C 1
ATOM 1232 O O . GLU A 1 151 ? -18.312 -5.254 2.795 1.00 79.00 151 GLU A O 1
ATOM 1237 N N . ALA A 1 152 ? -16.659 -3.744 2.870 1.00 70.50 152 ALA A N 1
ATOM 1238 C CA . ALA A 1 152 ? -16.309 -3.987 4.269 1.00 70.50 152 ALA A CA 1
ATOM 1239 C C . ALA A 1 152 ? -17.301 -3.363 5.276 1.00 70.50 152 ALA A C 1
ATOM 1241 O O . ALA A 1 152 ? -17.297 -3.743 6.443 1.00 70.50 152 ALA A O 1
ATOM 1242 N N . GLU A 1 153 ? -18.123 -2.397 4.849 1.00 67.12 153 GLU A N 1
ATOM 1243 C CA . GLU A 1 153 ? -19.181 -1.768 5.661 1.00 67.12 153 GLU A CA 1
ATOM 1244 C C . GLU A 1 153 ? -20.540 -2.490 5.577 1.00 67.12 153 GLU A C 1
ATOM 1246 O O . GLU A 1 153 ? -21.445 -2.146 6.341 1.00 67.12 153 GLU A O 1
ATOM 1251 N N . SER A 1 154 ? -20.693 -3.436 4.641 1.00 58.41 154 SER A N 1
ATOM 1252 C CA . SER A 1 154 ? -21.946 -4.149 4.331 1.00 58.41 154 SER A CA 1
ATOM 1253 C C . SER A 1 154 ? -22.046 -5.490 5.055 1.00 58.41 154 SER A C 1
ATOM 1255 O O . SER A 1 154 ? -23.176 -5.836 5.468 1.00 58.41 154 SER A O 1
#

Mean predicted aligned error: 9.0 Å